Protein 5FTZ (pdb70)

Secondary structure (DSSP, 8-state):
-EEEEETBPHHHHHHTTSS---GGGGG-GGG-EEESSTTTSSSPTT-TTTTT-GGGGGGGSSS-TTSSPPP-EE--TTSEEEEEEEESS---EEEEEEEEBPTT--TTS---GGGB-SS-SEEEE-TTPPPPSEEEEEEEPPSS--SEEEEEEEEEETTSSEEEEEEEEEE-

Solvent-accessible surface area: 7260 Å² total; per-residue (Å²): 59,2,21,1,21,55,2,42,0,10,1,42,8,6,74,74,67,84,4,53,70,6,37,42,0,64,196,61,9,42,18,0,47,7,74,86,39,14,41,106,58,20,5,66,78,14,44,0,1,1,4,46,69,66,74,10,52,26,0,5,36,35,87,25,56,106,42,113,67,6,49,60,35,192,7,82,41,43,97,74,43,59,0,73,0,44,17,89,36,115,62,31,0,61,14,0,64,1,3,6,1,85,97,82,24,67,74,126,70,57,6,6,43,80,4,2,67,69,104,33,49,32,58,28,109,44,70,22,143,118,0,58,49,65,18,59,28,79,7,80,4,22,84,72,34,90,31,47,6,0,1,0,3,6,0,18,7,71,126,51,45,56,0,2,1,0,0,2,4,0,34,29

Foldseek 3Di:
DKAWVVVHFPLVCDLVVVADDQAPSNVPVQPQKAFDDPPVDWDAFLCQQSSPDPRRSQRQALDHPVRHHDDAAEDDAQAKDKIKMAHPDFAFFQKKFKWKFDPPADSHGGGGPVRIPRHTQDMGGRPRDTDDRMDIDMGGHHPDDFAKMKMWMWTGGPPDRMIHITIHIYGD

Sequence (172 aa):
HGYTDLPVSRQKVCQNGTVGGCGAIQWEPQSVEGPKGFPASGPADGTICSAGHGSFAALDSPKQPNGQAWPTTRVNGGQSYTFRWQFTARHATTDFKYYVTKPGWNQNHNLARSDLNLTPFFTVPYGGKQPPATLSHSGTLPSGLSGHHVILAVWTVHDTGNAFYACSDVTF

Radius of gyration: 14.51 Å; Cα contacts (8 Å, |Δi|>4): 433; chains: 1; bounding box: 41×29×34 Å

Nearest PDB structures (foldseek):
  5ftz-assembly1_A-2  TM=1.006E+00  e=1.283E-37  Streptomyces lividans 1326
  2ben-assembly2_B  TM=9.628E-01  e=4.887E-22  Serratia marcescens
  8rry-assembly1_A  TM=9.604E-01  e=5.174E-22  Serratia marcescens
  6t5z-assembly3_C  TM=9.450E-01  e=5.700E-21  Photorhabdus laumondii subsp. laumondii TTO1
  5wsz-assembly4_D  TM=9.527E-01  e=6.766E-21  Bacillus thuringiensis serovar kurstaki

B-factor: mean 14.87, std 6.78, range [6.94, 43.16]

Structure (mmCIF, N/CA/C/O backbone):
data_5FTZ
#
_entry.id   5FTZ
#
_cell.length_a   69.620
_cell.length_b   32.430
_cell.length_c   61.320
_cell.angle_alpha   90.00
_cell.angle_beta   97.77
_cell.angle_gamma   90.00
#
_symmetry.space_group_name_H-M   'C 1 2 1'
#
loop_
_entity.id
_entity.type
_entity.pdbx_description
1 polymer 'CHITIN BINDING PROTEIN'
2 non-polymer 'COPPER (II) ION'
3 water water
#
loop_
_atom_site.group_PDB
_atom_site.id
_atom_site.type_symbol
_atom_site.label_atom_id
_atom_site.label_alt_id
_atom_site.label_comp_id
_atom_site.label_asym_id
_atom_site.label_entity_id
_atom_site.label_seq_id
_atom_site.pdbx_PDB_ins_code
_atom_site.Cartn_x
_atom_site.Cartn_y
_atom_site.Cartn_z
_atom_site.occupancy
_atom_site.B_iso_or_equiv
_atom_site.auth_seq_id
_atom_site.auth_comp_id
_atom_site.auth_asym_id
_atom_site.auth_atom_id
_atom_site.pdbx_PDB_model_num
ATOM 1 N N . HIS A 1 1 ? 16.324 6.497 26.215 1.00 12.64 30 HIS A N 1
ATOM 2 C CA . HIS A 1 1 ? 14.948 6.844 25.725 1.00 11.34 30 HIS A CA 1
ATOM 3 C C . HIS A 1 1 ? 15.027 7.481 24.370 1.00 10.42 30 HIS A C 1
ATOM 4 O O . HIS A 1 1 ? 15.788 8.418 24.124 1.00 11.06 30 HIS A O 1
ATOM 11 N N . GLY A 1 2 ? 14.265 6.916 23.441 1.00 10.04 31 GLY A N 1
ATOM 12 C CA . GLY A 1 2 ? 14.257 7.394 22.079 1.00 10.27 31 GLY A CA 1
ATOM 13 C C . GLY A 1 2 ? 13.402 6.540 21.187 1.00 9.59 31 GLY A C 1
ATOM 14 O O . GLY A 1 2 ? 12.900 5.499 21.604 1.00 9.44 31 GLY A O 1
ATOM 15 N N . TYR A 1 3 ? 13.339 6.928 19.907 1.00 9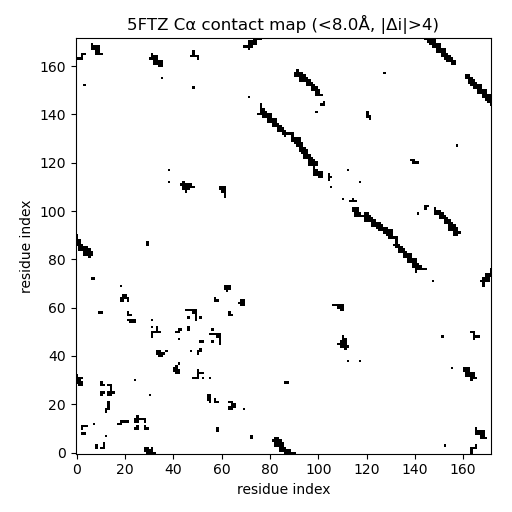.25 32 TYR A N 1
ATOM 16 C CA . TYR A 1 3 ? 12.523 6.213 18.923 1.00 9.82 32 TYR A CA 1
ATOM 17 C C . TYR A 1 3 ? 13.103 6.524 17.548 1.00 9.15 32 TYR A C 1
ATOM 18 O O . TYR A 1 3 ? 13.813 7.512 17.361 1.00 9.76 32 TYR A O 1
ATOM 27 N N . THR A 1 4 ? 12.664 5.792 16.561 1.00 8.68 33 THR A N 1
ATOM 28 C CA . THR A 1 4 ? 13.045 6.103 15.188 1.00 8.55 33 THR A CA 1
ATOM 29 C C . THR A 1 4 ? 12.028 7.060 14.574 1.00 9.30 33 THR A C 1
ATOM 30 O O . THR A 1 4 ? 10.805 6.878 14.692 1.00 9.22 33 THR A O 1
ATOM 34 N N . ASP A 1 5 ? 12.557 8.046 13.877 1.00 9.71 34 ASP A N 1
ATOM 35 C CA . ASP A 1 5 ? 11.692 8.898 13.048 1.00 10.45 34 ASP A CA 1
ATOM 36 C C . ASP A 1 5 ? 11.935 8.724 11.552 1.00 10.22 34 ASP A C 1
ATOM 37 O O . ASP A 1 5 ? 11.133 9.196 10.794 1.00 11.12 34 ASP A O 1
ATOM 42 N N . LEU A 1 6 ? 12.928 7.925 11.172 1.00 10.32 35 LEU A N 1
ATOM 43 C CA . LEU A 1 6 ? 13.093 7.493 9.774 1.00 10.18 35 LEU A CA 1
ATOM 44 C C . LEU A 1 6 ? 13.511 6.039 9.767 1.00 9.87 35 LEU A C 1
ATOM 45 O O . LEU A 1 6 ? 14.588 5.720 10.297 1.00 10.43 35 LEU A O 1
ATOM 50 N N . PRO A 1 7 ? 12.701 5.115 9.205 1.00 9.64 36 PRO A N 1
ATOM 51 C CA . PRO A 1 7 ? 11.318 5.322 8.793 1.00 10.05 36 PRO A CA 1
ATOM 52 C C . PRO A 1 7 ? 10.478 5.540 10.068 1.00 9.38 36 PRO A C 1
ATOM 53 O O . PRO A 1 7 ? 10.766 4.907 11.094 1.00 11.15 36 PRO A O 1
ATOM 57 N N . VAL A 1 8 ? 9.511 6.426 10.000 1.00 8.93 37 VAL A N 1
ATOM 58 C CA . VAL A 1 8 ? 8.786 6.815 11.206 1.00 9.06 37 VAL A CA 1
ATOM 59 C C . VAL A 1 8 ? 8.127 5.620 11.872 1.00 8.70 37 VAL A C 1
ATOM 60 O O . VAL A 1 8 ? 7.427 4.829 11.225 1.00 9.07 37 VAL A O 1
ATOM 64 N N . SER A 1 9 ? 8.310 5.496 13.177 1.00 7.72 38 SER A N 1
ATOM 65 C CA . SER A 1 9 ? 7.798 4.376 13.956 1.00 8.38 38 SER A CA 1
ATOM 66 C C . SER A 1 9 ? 6.396 4.615 14.441 1.00 7.85 38 SER A C 1
ATOM 67 O O . SER A 1 9 ? 5.893 5.729 14.476 1.00 8.42 38 SER A O 1
ATOM 70 N N . ARG A 1 10 ? 5.714 3.533 14.820 1.00 7.17 39 ARG A N 1
ATOM 71 C CA . ARG A 1 10 ? 4.366 3.603 15.320 1.00 7.37 39 ARG A CA 1
ATOM 72 C C . ARG A 1 10 ? 4.244 4.533 16.499 1.00 7.37 39 ARG A C 1
ATOM 73 O O . ARG A 1 10 ? 3.241 5.264 16.579 1.00 7.19 39 ARG A O 1
ATOM 81 N N . GLN A 1 11 ? 5.174 4.479 17.440 1.00 7.89 40 GLN A N 1
ATOM 82 C CA . GLN A 1 11 ? 5.042 5.375 18.573 1.00 7.85 40 GLN A CA 1
ATOM 83 C C . GLN A 1 11 ? 5.091 6.830 18.142 1.00 8.57 40 GLN A C 1
ATOM 84 O O . GLN A 1 11 ? 4.404 7.677 18.753 1.00 8.53 40 GLN A O 1
ATOM 90 N N . LYS A 1 12 ? 5.882 7.140 17.130 1.00 8.70 41 LYS A N 1
ATOM 91 C CA . LYS A 1 12 ? 5.973 8.525 16.687 1.00 9.81 41 LYS A CA 1
ATOM 92 C C . LYS A 1 12 ? 4.766 8.940 15.873 1.00 10.04 41 LYS A C 1
ATOM 93 O O . LYS A 1 12 ? 4.318 10.100 16.020 1.00 10.39 41 LYS A O 1
ATOM 99 N N . VAL A 1 13 ? 4.184 8.076 15.044 1.00 9.54 42 VAL A N 1
ATOM 100 C CA . VAL A 1 13 ? 2.967 8.448 14.366 1.00 11.42 42 VAL A CA 1
ATOM 101 C C . VAL A 1 13 ? 1.827 8.633 15.342 1.00 11.33 42 VAL A C 1
ATOM 102 O O . VAL A 1 13 ? 0.953 9.484 15.104 1.00 11.98 42 VAL A O 1
ATOM 106 N N . CYS A 1 14 ? 1.842 7.935 16.459 1.00 10.28 43 CYS A N 1
ATOM 107 C CA . CYS A 1 14 ? 0.858 8.187 17.529 1.00 11.74 43 CYS A CA 1
ATOM 108 C C . CYS A 1 14 ? 1.128 9.565 18.179 1.00 13.21 43 CYS A C 1
ATOM 109 O O . CYS A 1 14 ? 0.205 10.411 18.281 1.00 19.78 43 CYS A O 1
ATOM 112 N N . GLN A 1 15 ? 2.347 9.915 18.453 1.00 11.03 44 GLN A N 1
ATOM 113 C CA . GLN A 1 15 ? 2.638 11.203 19.100 1.00 12.22 44 GLN A CA 1
ATOM 114 C C . GLN A 1 15 ? 2.379 12.382 18.156 1.00 12.41 44 GLN A C 1
ATOM 115 O O . GLN A 1 15 ? 1.909 13.450 18.626 1.00 13.95 44 GLN A O 1
ATOM 121 N N . ASN A 1 16 ? 2.629 12.234 16.865 1.00 12.37 45 ASN A N 1
ATOM 122 C CA . ASN A 1 16 ? 2.706 13.378 15.994 1.00 14.12 45 ASN A CA 1
ATOM 123 C C . ASN A 1 16 ? 1.361 13.791 15.413 1.00 15.79 45 ASN A C 1
ATOM 124 O O . ASN A 1 16 ? 1.316 14.745 14.649 1.00 17.53 45 ASN A O 1
ATOM 129 N N . GLY A 1 17 ? 0.297 13.093 15.784 1.00 16.02 46 GLY A N 1
ATOM 130 C CA . GLY A 1 17 ? -1.024 13.504 15.324 1.00 19.28 46 GLY A CA 1
ATOM 131 C C . GLY A 1 17 ? -1.492 12.743 14.123 1.00 17.76 46 GLY A C 1
ATOM 132 O O . GLY A 1 17 ? -2.615 12.949 13.654 1.00 19.07 46 GLY A O 1
ATOM 133 N N . THR A 1 18 ? -0.652 11.875 13.568 1.00 15.36 47 THR A N 1
ATOM 134 C CA . THR A 1 18 ? -1.021 11.195 12.353 1.00 13.95 47 THR A CA 1
ATOM 135 C C . THR A 1 18 ? -2.060 10.107 12.598 1.00 14.46 47 THR A C 1
ATOM 136 O O . THR A 1 18 ? -2.880 9.842 11.703 1.00 17.19 47 THR A O 1
ATOM 140 N N . VAL A 1 19 ? -1.962 9.463 13.745 1.00 13.60 48 VAL A N 1
ATOM 141 C CA . VAL A 1 19 ? -2.847 8.387 14.155 1.00 15.14 48 VAL A CA 1
ATOM 142 C C . VAL A 1 19 ? -3.419 8.789 15.474 1.00 14.33 48 VAL A C 1
ATOM 143 O O . VAL A 1 19 ? -2.680 9.088 16.402 1.00 16.31 48 VAL A O 1
ATOM 147 N N . GLY A 1 20 ? -4.727 8.717 15.592 1.00 13.85 49 GLY A N 1
ATOM 148 C CA . GLY A 1 20 ? -5.386 9.004 16.863 1.00 13.56 49 GLY A CA 1
ATOM 149 C C . GLY A 1 20 ? -5.687 7.754 17.667 1.00 13.55 49 GLY A C 1
ATOM 150 O O . GLY A 1 20 ? -5.629 6.630 17.159 1.00 12.99 49 GLY A O 1
ATOM 151 N N . GLY A 1 21 ? -6.022 7.900 18.937 1.00 12.96 50 GLY A N 1
ATOM 152 C CA . GLY A 1 21 ? -6.552 6.807 19.737 1.00 13.34 50 GLY A CA 1
ATOM 153 C C . GLY A 1 21 ? -5.526 5.872 20.366 1.00 13.74 50 GLY A C 1
ATOM 154 O O . GLY A 1 21 ? -5.896 4.862 20.910 1.00 15.39 50 GLY A O 1
ATOM 155 N N . CYS A 1 22 ? -4.236 6.243 20.393 1.00 14.25 51 CYS A N 1
ATOM 156 C CA . CYS A 1 22 ? -3.207 5.299 20.806 1.00 16.07 51 CYS A CA 1
ATOM 157 C C . CYS A 1 22 ? -2.979 5.209 22.277 1.00 15.19 51 CYS A C 1
ATOM 158 O O . CYS A 1 22 ? -2.268 4.270 22.693 1.00 16.78 51 CYS A O 1
ATOM 161 N N . GLY A 1 23 ? -3.606 6.085 23.066 1.00 14.19 52 GLY A N 1
ATOM 162 C CA . GLY A 1 23 ? -3.430 5.993 24.524 1.00 14.35 52 GLY A CA 1
ATOM 163 C C . GLY A 1 23 ? -2.170 6.707 25.006 1.00 12.77 52 GLY A C 1
ATOM 164 O O . GLY A 1 23 ? -1.714 7.686 24.423 1.00 13.10 52 GLY A O 1
ATOM 165 N N . ALA A 1 24 ? -1.614 6.189 26.091 1.00 12.63 53 ALA A N 1
ATOM 166 C CA . ALA A 1 24 ? -0.512 6.807 26.853 1.00 12.78 53 ALA A CA 1
ATOM 167 C C . ALA A 1 24 ? 0.711 7.129 25.997 1.00 11.77 53 ALA A C 1
ATOM 168 O O . ALA A 1 24 ? 1.438 8.066 26.274 1.00 11.86 53 ALA A O 1
ATOM 170 N N . ILE A 1 25 ? 0.969 6.273 25.012 1.00 10.43 54 ILE A N 1
ATOM 171 C CA . ILE A 1 25 ? 2.163 6.475 24.144 1.00 10.40 54 ILE A CA 1
ATOM 172 C C . ILE A 1 25 ? 2.241 7.811 23.480 1.00 10.39 54 ILE A C 1
ATOM 173 O O . ILE A 1 25 ? 3.320 8.334 23.191 1.00 11.12 54 ILE A O 1
ATOM 178 N N . GLN A 1 26 ? 1.088 8.435 23.241 1.00 10.72 55 GLN A N 1
ATOM 179 C CA . GLN A 1 26 ? 1.102 9.681 22.534 1.00 10.91 55 GLN A CA 1
ATOM 180 C C . GLN A 1 26 ? 1.859 10.824 23.280 1.00 10.65 55 GLN A C 1
ATOM 181 O O . GLN A 1 26 ? 2.266 11.780 22.688 1.00 13.07 55 GLN A O 1
ATOM 187 N N . TRP A 1 27 ? 2.030 10.673 24.590 1.00 10.98 56 TRP A N 1
ATOM 188 C CA . TRP A 1 27 ? 2.748 11.675 25.404 1.00 11.66 56 TRP A CA 1
ATOM 189 C C . TRP A 1 27 ? 4.199 11.309 25.623 1.00 11.31 56 TRP A C 1
ATOM 190 O O . TRP A 1 27 ? 4.932 12.139 26.181 1.00 11.37 56 TRP A O 1
ATOM 201 N N . GLU A 1 28 ? 4.612 10.108 25.214 1.00 10.05 57 GLU A N 1
ATOM 202 C CA . GLU A 1 28 ? 5.955 9.606 25.564 1.00 11.26 57 GLU A CA 1
ATOM 203 C C . GLU A 1 28 ? 6.446 8.558 24.591 1.00 9.11 57 GLU A C 1
ATOM 204 O O . GLU A 1 28 ? 6.753 7.452 24.974 1.00 9.95 57 GLU A O 1
ATOM 210 N N . PRO A 1 29 ? 6.566 8.956 23.309 1.00 9.46 58 PRO A N 1
ATOM 211 C CA . PRO A 1 29 ? 6.988 7.972 22.301 1.00 9.66 58 PRO A CA 1
ATOM 212 C C . PRO A 1 29 ? 8.376 7.403 22.534 1.00 9.92 58 PRO A C 1
ATOM 213 O O . PRO A 1 29 ? 8.698 6.332 22.030 1.00 10.08 58 PRO A O 1
ATOM 217 N N . GLN A 1 30 ? 9.198 8.099 23.326 1.00 9.14 59 GLN A N 1
ATOM 218 C CA . GLN A 1 30 ? 10.534 7.623 23.727 1.00 9.95 59 GLN A CA 1
ATOM 219 C 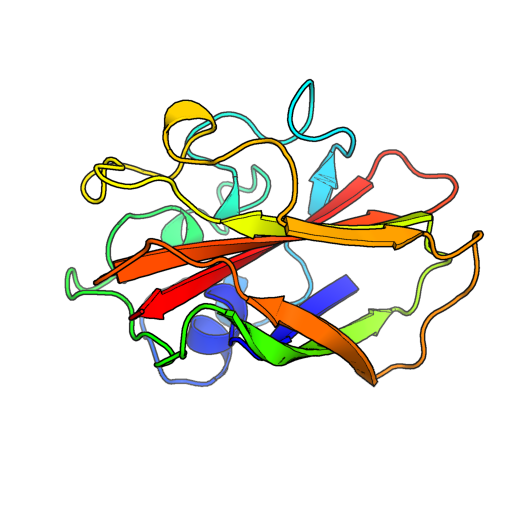C . GLN A 1 30 ? 10.606 6.451 24.656 1.00 10.18 59 GLN A C 1
ATOM 220 O O . GLN A 1 30 ? 11.711 5.978 24.950 1.00 10.79 59 GLN A O 1
ATOM 226 N N . SER A 1 31 ? 9.492 5.969 25.179 1.00 9.38 60 SER A N 1
ATOM 227 C CA . SER A 1 31 ? 9.492 5.125 26.385 1.00 10.39 60 SER A CA 1
ATOM 228 C C . SER A 1 31 ? 9.281 3.631 26.104 1.00 9.97 60 SER A C 1
ATOM 229 O O . SER A 1 31 ? 9.013 2.867 27.014 1.00 10.46 60 SER A O 1
ATOM 232 N N . VAL A 1 32 ? 9.448 3.169 24.851 1.00 9.15 61 VAL A N 1
ATOM 233 C CA . VAL A 1 32 ? 9.150 1.752 24.514 1.00 9.35 61 VAL A CA 1
ATOM 234 C C . VAL A 1 32 ? 10.379 0.880 24.768 1.00 9.24 61 VAL A C 1
ATOM 235 O O . VAL A 1 32 ? 11.108 0.495 23.865 1.00 10.30 61 VAL A O 1
ATOM 239 N N . GLU A 1 33 ? 10.571 0.580 26.048 1.00 10.20 62 GLU A N 1
ATOM 240 C CA . GLU A 1 33 ? 11.739 -0.092 26.621 1.00 11.09 62 GLU A CA 1
ATOM 241 C C . GLU A 1 33 ? 11.332 -1.452 27.094 1.00 12.18 62 GLU A C 1
ATOM 242 O O . GLU A 1 33 ? 10.362 -1.594 27.852 1.00 13.00 62 GLU A O 1
ATOM 248 N N . GLY A 1 34 ? 12.132 -2.458 26.762 1.00 10.56 63 GLY A N 1
ATOM 249 C CA . GLY A 1 34 ? 11.887 -3.807 27.284 1.00 11.17 63 GLY A CA 1
ATOM 250 C C . GLY A 1 34 ? 13.186 -4.555 27.449 1.00 11.44 63 GLY A C 1
ATOM 251 O O . GLY A 1 34 ? 14.250 -3.969 27.255 1.00 10.99 63 GLY A O 1
ATOM 252 N N . PRO A 1 35 ? 13.136 -5.840 27.768 1.00 11.83 64 PRO A N 1
ATOM 253 C CA . PRO A 1 35 ? 14.360 -6.584 27.935 1.00 11.24 64 PRO A CA 1
ATOM 254 C C . PRO A 1 35 ? 15.124 -6.675 26.638 1.00 11.21 64 PRO A C 1
ATOM 255 O O . PRO A 1 35 ? 14.530 -6.808 25.560 1.00 11.13 64 PRO A O 1
ATOM 259 N N . LYS A 1 36 ? 16.454 -6.641 26.727 1.00 10.60 65 LYS A N 1
ATOM 260 C CA . LYS A 1 36 ? 17.349 -6.859 25.609 1.00 11.80 65 LYS A CA 1
ATOM 261 C C . LYS A 1 36 ? 17.442 -8.332 25.222 1.00 12.74 65 LYS A C 1
ATOM 262 O O . LYS A 1 36 ? 16.831 -9.167 25.873 1.00 12.56 65 LYS A O 1
ATOM 268 N N . GLY A 1 37 ? 18.206 -8.604 24.177 1.00 13.60 66 GLY A N 1
ATOM 269 C CA . GLY A 1 37 ? 18.539 -9.968 23.774 1.00 13.38 66 GLY A CA 1
ATOM 270 C C . GLY A 1 37 ? 17.585 -10.560 22.744 1.00 14.42 66 GLY A C 1
ATOM 271 O O . GLY A 1 37 ? 17.602 -11.771 22.503 1.00 15.83 66 GLY A O 1
ATOM 272 N N . PHE A 1 38 ? 16.824 -9.705 22.063 1.00 15.20 67 PHE A N 1
ATOM 273 C CA . PHE A 1 38 ? 15.972 -10.152 20.941 1.00 14.44 67 PHE A CA 1
ATOM 274 C C . PHE A 1 38 ? 16.819 -10.780 19.855 1.00 15.41 67 PHE A C 1
ATOM 275 O O . PHE A 1 38 ? 17.866 -10.249 19.532 1.00 16.56 67 PHE A O 1
ATOM 283 N N . PRO A 1 39 ? 16.343 -11.856 19.216 1.00 15.68 68 PRO A N 1
ATOM 284 C CA . PRO A 1 39 ? 15.084 -12.548 19.438 1.00 16.12 68 PRO A CA 1
ATOM 285 C C . PRO A 1 39 ? 15.053 -13.670 20.459 1.00 16.19 68 PRO A C 1
ATOM 286 O O . PRO A 1 39 ? 14.006 -14.179 20.809 1.00 16.83 68 PRO A O 1
ATOM 290 N N . ALA A 1 40 ? 16.206 -14.113 20.963 1.00 18.14 69 ALA A N 1
ATOM 291 C CA . ALA A 1 40 ? 16.184 -15.226 21.901 1.00 19.25 69 ALA A CA 1
ATOM 292 C C . ALA A 1 40 ? 15.469 -14.890 23.185 1.00 21.07 69 ALA A C 1
ATOM 293 O O . ALA A 1 40 ? 14.727 -15.687 23.727 1.00 22.43 69 ALA A O 1
ATOM 295 N N . SER A 1 41 ? 15.702 -13.672 23.672 1.00 20.11 70 SER A N 1
ATOM 296 C CA . SER A 1 41 ? 14.951 -13.146 24.786 1.00 18.42 70 SER A CA 1
ATOM 297 C C . SER A 1 41 ? 14.235 -11.874 24.294 1.00 17.01 70 SER A C 1
ATOM 298 O O . SER A 1 41 ? 13.981 -11.744 23.105 1.00 16.71 70 SER A O 1
ATOM 301 N N . GLY A 1 42 ? 13.858 -11.000 25.207 1.00 15.36 71 GLY A N 1
ATOM 302 C CA . GLY A 1 42 ? 13.166 -9.763 24.859 1.00 14.33 71 GLY A CA 1
ATOM 303 C C . GLY A 1 42 ? 11.667 -9.927 24.949 1.00 14.23 71 GLY A C 1
ATOM 304 O O . GLY A 1 42 ? 11.173 -10.938 25.403 1.00 15.73 71 GLY A O 1
ATOM 305 N N . PRO A 1 43 ? 10.882 -8.938 24.504 1.00 13.26 72 PRO A N 1
ATOM 306 C CA . PRO A 1 43 ? 9.441 -8.998 24.608 1.00 13.44 72 PRO A CA 1
ATOM 307 C C . PRO A 1 43 ? 8.836 -10.233 23.937 1.00 12.62 72 PRO A C 1
ATOM 308 O O . PRO A 1 43 ? 9.298 -10.665 22.879 1.00 13.81 72 PRO A O 1
ATOM 312 N N . ALA A 1 44 ? 7.790 -10.724 24.553 1.00 12.19 73 ALA A N 1
ATOM 313 C CA . ALA A 1 44 ? 7.004 -11.870 24.024 1.00 14.19 73 ALA A CA 1
ATOM 314 C C . ALA A 1 44 ? 6.421 -11.565 22.661 1.00 13.09 73 ALA A C 1
ATOM 315 O O . ALA A 1 44 ? 6.052 -10.422 22.397 1.00 12.71 73 ALA A O 1
ATOM 317 N N . ASP A 1 45 ? 6.244 -12.579 21.818 1.00 13.67 74 ASP A N 1
ATOM 318 C CA . ASP A 1 45 ? 5.479 -12.460 20.574 1.00 12.43 74 ASP A CA 1
ATOM 319 C C . ASP A 1 45 ? 4.141 -11.816 20.803 1.00 13.20 74 ASP A C 1
ATOM 320 O O . ASP A 1 45 ? 3.449 -12.064 21.796 1.00 13.41 74 ASP A O 1
ATOM 325 N N . GLY A 1 46 ? 3.828 -10.884 19.919 1.00 11.96 75 GLY A N 1
ATOM 326 C CA . GLY A 1 46 ? 2.609 -10.120 20.033 1.00 12.12 75 GLY A CA 1
ATOM 327 C C . GLY A 1 46 ? 2.696 -8.906 20.917 1.00 12.20 75 GLY A C 1
ATOM 328 O O . GLY A 1 46 ? 1.708 -8.180 21.020 1.00 14.38 75 GLY A O 1
ATOM 329 N N . THR A 1 47 ? 3.842 -8.691 21.545 1.00 12.11 76 THR A N 1
ATOM 330 C CA . THR A 1 47 ? 4.086 -7.499 22.368 1.00 11.59 76 THR A CA 1
ATOM 331 C C . THR A 1 47 ? 5.426 -6.879 21.983 1.00 12.37 76 THR A C 1
ATOM 332 O O . THR A 1 47 ? 5.914 -5.990 22.708 1.00 14.57 76 THR A O 1
ATOM 336 N N . ILE A 1 48 ? 5.947 -7.201 20.807 1.00 10.85 77 ILE A N 1
ATOM 337 C CA . ILE A 1 48 ? 7.235 -6.689 20.404 1.00 11.43 77 ILE A CA 1
ATOM 338 C C . ILE A 1 48 ? 7.189 -5.181 20.230 1.00 10.65 77 ILE A C 1
ATOM 339 O O . ILE A 1 48 ? 8.021 -4.437 20.794 1.00 10.79 77 ILE A O 1
ATOM 344 N N . CYS A 1 49 ? 6.205 -4.687 19.492 1.00 10.53 78 CYS A N 1
ATOM 345 C CA . CYS A 1 49 ? 6.150 -3.256 19.147 1.00 11.74 78 CYS A CA 1
ATOM 346 C C . CYS A 1 49 ? 5.819 -2.396 20.341 1.00 11.04 78 CYS A C 1
ATOM 347 O O . CYS A 1 49 ? 6.136 -1.202 20.323 1.00 11.29 78 CYS A O 1
ATOM 350 N N . SER A 1 50 ? 5.270 -2.967 21.424 1.00 9.78 79 SER A N 1
ATOM 351 C CA . SER A 1 50 ? 5.024 -2.266 22.676 1.00 10.52 79 SER A CA 1
ATOM 352 C C . SER A 1 50 ? 6.111 -2.518 23.708 1.00 10.21 79 SER A C 1
ATOM 353 O O . SER A 1 50 ? 5.994 -2.044 24.829 1.00 10.90 79 SER A O 1
ATOM 356 N N . ALA A 1 51 ? 7.111 -3.290 23.367 1.00 10.41 80 ALA A N 1
ATOM 357 C CA . ALA A 1 51 ? 8.174 -3.780 24.281 1.00 11.78 80 ALA A CA 1
ATOM 358 C C . ALA A 1 51 ? 7.605 -4.413 25.544 1.00 13.36 80 ALA A C 1
ATOM 359 O O . ALA A 1 51 ? 8.234 -4.352 26.620 1.00 15.36 80 ALA A O 1
ATOM 361 N N . GLY A 1 52 ? 6.464 -5.064 25.435 1.00 13.85 81 GLY A N 1
ATOM 362 C CA . GLY A 1 52 ? 5.842 -5.715 26.593 1.00 16.81 81 GLY A CA 1
ATOM 363 C C . GLY A 1 52 ? 4.997 -4.846 27.510 1.00 17.19 81 GLY A C 1
ATOM 364 O O . GLY A 1 52 ? 4.461 -5.343 28.484 1.00 20.77 81 GLY A O 1
ATOM 365 N N . HIS A 1 53 ? 4.835 -3.553 27.228 1.00 15.67 82 HIS A N 1
ATOM 366 C CA . HIS A 1 53 ? 4.031 -2.639 28.032 1.00 15.72 82 HIS A CA 1
ATOM 367 C C . HIS A 1 53 ? 2.568 -2.666 27.652 1.00 15.90 82 HIS A C 1
ATOM 368 O O . HIS A 1 53 ? 2.155 -2.200 26.570 1.00 15.58 82 HIS A O 1
ATOM 375 N N . GLY A 1 54 ? 1.741 -3.184 28.546 1.00 17.00 83 GLY A N 1
ATOM 376 C CA . GLY A 1 54 ? 0.301 -3.169 28.331 1.00 17.33 83 GLY A CA 1
ATOM 377 C C . GLY A 1 54 ? -0.273 -1.796 28.054 1.00 16.42 83 GLY A C 1
ATOM 378 O O . GLY A 1 54 ? -1.189 -1.677 27.237 1.00 18.16 83 GLY A O 1
ATOM 379 N N . SER A 1 55 ? 0.281 -0.766 28.692 1.00 16.52 84 SER A N 1
ATOM 380 C CA . SER A 1 55 ? -0.153 0.617 28.463 1.00 16.26 84 SER A CA 1
ATOM 381 C C . SER A 1 55 ? 0.097 1.135 27.023 1.00 13.56 84 SER A C 1
ATOM 382 O O . SER A 1 55 ? -0.484 2.106 26.643 1.00 13.59 84 SER A O 1
ATOM 385 N N . PHE A 1 56 ? 0.988 0.472 26.297 1.00 11.63 85 PHE A N 1
ATOM 386 C CA . PHE A 1 56 ? 1.349 0.805 24.902 1.00 11.23 85 PHE A CA 1
ATOM 387 C C . PHE A 1 56 ? 0.878 -0.280 23.926 1.00 10.94 85 PHE A C 1
ATOM 388 O O . PHE A 1 56 ? 1.351 -0.331 22.774 1.00 10.23 85 PHE A O 1
ATOM 396 N N . ALA A 1 57 ? -0.116 -1.095 24.306 1.00 12.35 86 ALA A N 1
ATOM 397 C CA . ALA A 1 57 ? -0.582 -2.217 23.487 1.00 12.92 86 ALA A CA 1
ATOM 398 C C . ALA A 1 57 ? -1.122 -1.776 22.139 1.00 12.37 86 ALA A C 1
ATOM 399 O O . ALA A 1 57 ? -1.058 -2.576 21.183 1.00 12.44 86 ALA A O 1
ATOM 401 N N . ALA A 1 58 ? -1.623 -0.562 22.017 1.00 11.70 87 ALA A N 1
ATOM 402 C CA . ALA A 1 58 ? -2.021 -0.105 20.668 1.00 11.64 87 ALA A CA 1
ATOM 403 C C . ALA A 1 58 ? -0.930 -0.266 19.631 1.00 10.83 87 ALA A C 1
ATOM 404 O O . ALA A 1 58 ? -1.219 -0.495 18.441 1.00 11.60 87 ALA A O 1
ATOM 406 N N . LEU A 1 59 ? 0.324 -0.131 20.035 1.00 9.64 88 LEU A N 1
ATOM 407 C CA . LEU A 1 59 ? 1.425 -0.292 19.067 1.00 9.51 88 LEU A CA 1
ATOM 408 C C . LEU A 1 59 ? 1.576 -1.672 18.476 1.00 10.56 88 LEU A C 1
ATOM 409 O O . LEU A 1 59 ? 2.152 -1.804 17.397 1.00 10.78 88 LEU A O 1
ATOM 414 N N . ASP A 1 60 ? 1.095 -2.682 19.184 1.00 10.83 89 ASP A N 1
ATOM 415 C CA . ASP A 1 60 ? 1.172 -4.077 18.707 1.00 12.30 89 ASP A CA 1
ATOM 416 C C . ASP A 1 60 ? 0.072 -4.528 17.769 1.00 10.83 89 ASP A C 1
ATOM 417 O O . ASP A 1 60 ? 0.173 -5.607 17.165 1.00 11.94 89 ASP A O 1
ATOM 422 N N . SER A 1 61 ? -1.010 -3.764 17.704 1.00 9.90 90 SER A N 1
ATOM 423 C CA . SER A 1 61 ? -2.138 -4.136 16.871 1.00 10.32 90 SER A CA 1
ATOM 424 C C . SER A 1 61 ? -1.751 -4.132 15.394 1.00 10.80 90 SER A C 1
ATOM 425 O O . SER A 1 61 ? -0.905 -3.294 14.990 1.00 10.97 90 SER A O 1
ATOM 428 N N . PRO A 1 62 ? -2.350 -5.020 14.579 1.00 9.84 91 PRO A N 1
ATOM 429 C CA . PRO A 1 62 ? -2.065 -5.000 13.152 1.00 10.27 91 PRO A CA 1
ATOM 430 C C . PRO A 1 62 ? -2.669 -3.782 12.439 1.00 10.39 91 PRO A C 1
ATOM 431 O O . PRO A 1 62 ? -2.349 -3.561 11.274 1.00 10.00 91 PRO A O 1
ATOM 435 N N . LYS A 1 63 ? -3.565 -3.035 13.095 1.00 10.41 92 LYS A N 1
ATOM 436 C CA . LYS A 1 63 ? -4.188 -1.850 12.522 1.00 10.47 92 LYS A CA 1
ATOM 437 C C . LYS A 1 63 ? -4.002 -0.709 13.508 1.00 10.38 92 LYS A C 1
ATOM 438 O O . LYS A 1 63 ? -3.758 -0.933 14.701 1.00 10.03 92 LYS A O 1
ATOM 444 N N . GLN A 1 64 ? -4.157 0.526 13.026 1.00 10.81 93 GLN A N 1
ATOM 445 C CA . GLN A 1 64 ? -4.224 1.649 13.939 1.00 11.53 93 GLN A CA 1
ATOM 446 C C . GLN A 1 64 ? -5.512 1.538 14.799 1.00 10.70 93 GLN A C 1
ATOM 447 O O . GLN A 1 64 ? -6.393 0.699 14.566 1.00 10.69 93 GLN A O 1
ATOM 453 N N . PRO A 1 65 ? -5.585 2.311 15.889 1.00 10.66 94 PRO A N 1
ATOM 454 C CA . PRO A 1 65 ? -6.677 2.115 16.831 1.00 11.03 94 PRO A CA 1
ATOM 455 C C . PRO A 1 65 ? -8.099 2.184 16.203 1.00 10.40 94 PRO A C 1
ATOM 456 O O . PRO A 1 65 ? -8.971 1.417 16.613 1.00 12.26 94 PRO A O 1
ATOM 460 N N . ASN A 1 66 ? -8.296 2.993 15.161 1.00 10.10 95 ASN A N 1
ATOM 461 C CA . ASN A 1 66 ? -9.610 3.091 14.517 1.00 11.91 95 ASN A CA 1
ATOM 462 C C . ASN A 1 66 ? -9.899 1.970 13.530 1.00 11.95 95 ASN A C 1
ATOM 463 O O . ASN A 1 66 ? -10.935 2.033 12.852 1.00 13.63 95 ASN A O 1
ATOM 468 N N . GLY A 1 67 ? -8.999 1.004 13.415 1.00 11.13 96 GLY A N 1
ATOM 469 C CA . GLY A 1 67 ? -9.212 -0.132 12.526 1.00 11.25 96 GLY A CA 1
ATOM 470 C C . GLY A 1 67 ? -8.772 0.042 11.098 1.00 11.18 96 GLY A C 1
ATOM 471 O O . GLY A 1 67 ? -8.807 -0.931 10.299 1.00 13.49 96 GLY A O 1
ATOM 472 N N . GLN A 1 68 ? -8.291 1.248 10.741 1.00 11.25 97 GLN A N 1
ATOM 473 C CA . GLN A 1 68 ? -7.717 1.452 9.431 1.00 11.72 97 GLN A CA 1
ATOM 474 C C . GLN A 1 68 ? -6.262 0.943 9.401 1.00 11.38 97 GLN A C 1
ATOM 475 O O . GLN A 1 68 ? -5.622 0.750 10.444 1.00 9.65 97 GLN A O 1
ATOM 481 N N . ALA A 1 69 ? -5.714 0.733 8.224 1.00 11.39 98 ALA A N 1
ATOM 482 C CA . ALA A 1 69 ? -4.309 0.393 8.117 1.00 11.46 98 ALA A CA 1
ATOM 483 C C . ALA A 1 69 ? -3.389 1.450 8.744 1.00 10.31 98 ALA A C 1
ATOM 484 O O . ALA A 1 69 ? -3.654 2.643 8.744 1.00 11.64 98 ALA A O 1
ATOM 486 N N . TRP A 1 70 ? -2.293 1.004 9.342 1.00 10.13 99 TRP A N 1
ATOM 487 C CA . TRP A 1 70 ? -1.277 1.933 9.754 1.00 10.42 99 TRP A CA 1
ATOM 488 C C . TRP A 1 70 ? -0.771 2.699 8.564 1.00 11.02 99 TRP A C 1
ATOM 489 O O . TRP A 1 70 ? -0.672 2.164 7.493 1.00 11.78 99 TRP A O 1
ATOM 500 N N . PRO A 1 71 ? -0.457 3.990 8.752 1.00 11.42 100 PRO A N 1
ATOM 501 C CA . PRO A 1 71 ? 0.230 4.700 7.649 1.00 11.26 100 PRO A CA 1
ATOM 502 C C . PRO A 1 71 ? 1.581 4.127 7.406 1.00 11.84 100 PRO A C 1
ATOM 503 O O . PRO A 1 71 ? 2.243 3.657 8.342 1.00 11.55 100 PRO A O 1
ATOM 507 N N . THR A 1 72 ? 2.054 4.213 6.171 1.00 11.53 101 THR A N 1
ATOM 508 C CA . THR A 1 72 ? 3.356 3.613 5.829 1.00 13.11 101 THR A CA 1
ATOM 509 C C . THR A 1 72 ? 4.282 4.627 5.163 1.00 13.02 101 THR A C 1
ATOM 510 O O . THR A 1 72 ? 3.826 5.584 4.531 1.00 14.53 101 THR A O 1
ATOM 514 N N . THR A 1 73 ? 5.581 4.377 5.266 1.00 11.01 102 THR A N 1
ATOM 515 C CA . THR A 1 73 ? 6.606 5.092 4.560 1.00 11.26 102 THR A CA 1
ATOM 516 C C . THR A 1 73 ? 6.940 4.257 3.316 1.00 12.49 102 THR A C 1
ATOM 517 O O . THR A 1 73 ? 7.276 3.070 3.408 1.00 10.90 102 THR A O 1
ATOM 521 N N . ARG A 1 74 ? 6.866 4.859 2.138 1.00 13.18 103 ARG A N 1
ATOM 522 C CA . ARG A 1 74 ? 7.285 4.215 0.902 1.00 14.38 103 ARG A CA 1
ATOM 523 C C . ARG A 1 74 ? 8.782 4.154 0.805 1.00 13.37 103 ARG A C 1
ATOM 524 O O . ARG A 1 74 ? 9.468 5.155 1.057 1.00 15.49 103 ARG A O 1
ATOM 532 N N . VAL A 1 75 ? 9.293 2.956 0.534 1.00 11.99 104 VAL A N 1
ATOM 533 C CA . VAL A 1 75 ? 10.755 2.705 0.446 1.00 13.76 104 VAL A CA 1
ATOM 534 C C . VAL A 1 75 ? 11.075 1.895 -0.795 1.00 13.97 104 VAL A C 1
ATOM 535 O O . VAL A 1 75 ? 10.223 1.164 -1.323 1.00 14.64 104 VAL A O 1
ATOM 539 N N . ASN A 1 76 ? 12.330 2.026 -1.231 1.00 15.23 105 ASN A N 1
ATOM 540 C CA . ASN A 1 76 ? 12.800 1.242 -2.391 1.00 16.32 105 ASN A CA 1
ATOM 541 C C . ASN A 1 76 ? 13.771 0.148 -1.977 1.00 13.90 105 ASN A C 1
ATOM 542 O O . ASN A 1 76 ? 14.859 0.399 -1.469 1.00 14.15 105 ASN A O 1
ATOM 547 N N . GLY A 1 77 ? 13.409 -1.096 -2.208 1.00 14.76 106 GLY A N 1
ATOM 548 C CA . GLY A 1 77 ? 14.273 -2.188 -1.840 1.00 14.44 106 GLY A CA 1
ATOM 549 C C . GLY A 1 77 ? 15.638 -2.110 -2.486 1.00 14.29 106 GLY A C 1
ATOM 550 O O . GLY A 1 77 ? 15.761 -1.708 -3.674 1.00 14.60 106 GLY A O 1
ATOM 551 N N . GLY A 1 78 ? 16.642 -2.564 -1.764 1.00 12.68 107 GLY A N 1
ATOM 552 C CA . GLY A 1 78 ? 17.992 -2.620 -2.281 1.00 14.26 107 GLY A CA 1
ATOM 553 C C . GLY A 1 78 ? 18.714 -1.289 -2.369 1.00 13.82 107 GLY A C 1
ATOM 554 O O . GLY A 1 78 ? 19.806 -1.236 -2.881 1.00 18.19 107 GLY A O 1
ATOM 555 N N . GLN A 1 79 ? 18.104 -0.206 -1.913 1.00 12.94 108 GLN A N 1
ATOM 556 C CA . GLN A 1 79 ? 18.660 1.135 -1.992 1.00 13.35 108 GLN A CA 1
ATOM 557 C C . GLN A 1 79 ? 19.153 1.544 -0.614 1.00 12.52 108 GLN A C 1
ATOM 558 O O . GLN A 1 79 ? 18.554 1.195 0.419 1.00 12.52 108 GLN A O 1
ATOM 564 N N . SER A 1 80 ? 20.179 2.369 -0.576 1.00 12.03 109 SER A N 1
ATOM 565 C CA . SER A 1 80 ? 20.647 2.942 0.682 1.00 11.64 109 SER A CA 1
ATOM 566 C C . SER A 1 80 ? 19.591 3.895 1.253 1.00 10.34 109 SER A C 1
ATOM 567 O O . SER A 1 80 ? 18.831 4.526 0.552 1.00 10.60 109 SER A O 1
ATOM 570 N N . TYR A 1 81 ? 19.545 3.960 2.576 1.00 9.32 110 TYR A N 1
ATOM 571 C CA . TYR A 1 81 ? 18.524 4.737 3.281 1.00 9.64 110 TYR A CA 1
ATOM 572 C C . TYR A 1 81 ? 19.112 5.278 4.565 1.00 9.44 110 TYR A C 1
ATOM 573 O O . TYR A 1 81 ? 19.931 4.615 5.203 1.00 10.18 110 TYR A O 1
ATOM 582 N N . THR A 1 82 ? 18.737 6.490 4.942 1.00 9.59 111 THR A N 1
ATOM 583 C CA . THR A 1 82 ? 19.130 7.043 6.257 1.00 9.59 111 THR A CA 1
ATOM 584 C C . THR A 1 82 ? 18.142 6.644 7.318 1.00 10.02 111 THR A C 1
ATOM 585 O O . THR A 1 82 ? 16.988 7.069 7.288 1.00 11.62 111 THR A O 1
ATOM 589 N N . PHE A 1 83 ? 18.601 5.829 8.268 1.00 8.72 112 PHE A N 1
ATOM 590 C CA . PHE A 1 83 ? 17.812 5.467 9.434 1.00 9.88 112 PHE A CA 1
ATOM 591 C C . PHE A 1 83 ? 18.114 6.498 10.495 1.00 9.19 112 PHE A C 1
ATOM 592 O O . PHE A 1 83 ? 19.284 6.893 10.647 1.00 10.11 112 PHE A O 1
ATOM 600 N N . ARG A 1 84 ? 17.097 7.001 11.201 1.00 9.27 113 ARG A N 1
ATOM 601 C CA . ARG A 1 84 ? 17.326 8.066 12.137 1.00 9.47 113 ARG A CA 1
ATOM 602 C C . ARG A 1 84 ? 16.547 7.842 13.435 1.00 8.85 113 ARG A C 1
ATOM 603 O O . ARG A 1 84 ? 15.346 7.520 13.403 1.00 9.22 113 ARG A O 1
ATOM 611 N N . TRP A 1 85 ? 17.260 8.036 14.533 1.00 9.11 114 TRP A N 1
ATOM 612 C CA . TRP A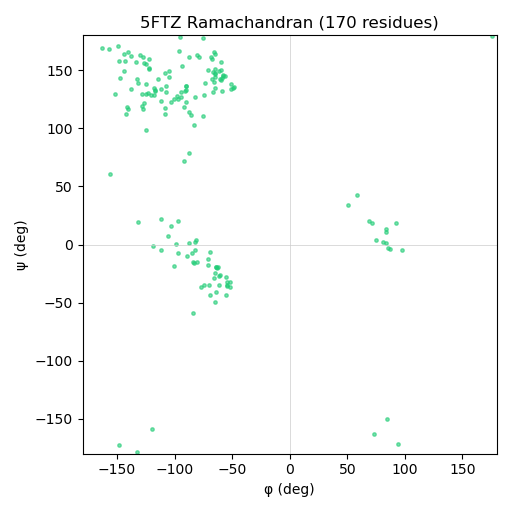 1 85 ? 16.739 8.010 15.890 1.00 9.95 114 TRP A CA 1
ATOM 613 C C . TRP A 1 85 ? 16.723 9.402 16.436 1.00 9.92 114 TRP A C 1
ATOM 614 O O . TRP A 1 85 ? 17.691 10.198 16.230 1.00 10.90 114 TRP A O 1
ATOM 625 N N . GLN A 1 86 ? 15.748 9.667 17.285 1.00 9.71 115 GLN A N 1
ATOM 626 C CA . GLN A 1 86 ? 15.709 10.883 18.114 1.00 11.40 115 GLN A CA 1
ATOM 627 C C . GLN A 1 86 ? 15.744 10.413 19.542 1.00 11.41 115 GLN A C 1
ATOM 628 O O . GLN A 1 86 ? 15.007 9.487 19.933 1.00 12.76 115 GLN A O 1
ATOM 634 N N . PHE A 1 87 ? 16.657 10.949 20.373 1.00 11.89 116 PHE A N 1
ATOM 635 C CA . PHE A 1 87 ? 16.769 10.515 21.736 1.00 12.77 116 PHE A CA 1
ATOM 636 C C . PHE A 1 87 ? 16.382 11.644 22.730 1.00 14.51 116 PHE A C 1
ATOM 637 O O . PHE A 1 87 ? 16.699 12.803 22.499 1.00 16.99 116 PHE A O 1
ATOM 645 N N . THR A 1 88 ? 15.725 11.273 23.797 1.00 13.97 117 THR A N 1
ATOM 646 C CA . THR A 1 88 ? 15.501 12.169 24.922 1.00 17.15 117 THR A CA 1
ATOM 647 C C . THR A 1 88 ? 16.490 11.882 26.046 1.00 18.90 117 THR A C 1
ATOM 648 O O . THR A 1 88 ? 16.634 12.737 26.929 1.00 20.41 117 THR A O 1
ATOM 652 N N . ALA A 1 89 ? 17.118 10.693 26.056 1.00 17.57 118 ALA A N 1
ATOM 653 C CA . ALA A 1 89 ? 18.217 10.371 26.977 1.00 19.42 118 ALA A CA 1
ATOM 654 C C . ALA A 1 89 ? 19.246 9.531 26.192 1.00 19.00 118 ALA A C 1
ATOM 655 O O . ALA A 1 89 ? 18.932 8.403 25.728 1.00 18.49 118 ALA A O 1
ATOM 657 N N . ARG A 1 90 ? 20.471 10.041 26.054 1.00 19.28 119 ARG A N 1
ATOM 658 C CA . ARG A 1 90 ? 21.510 9.460 25.156 1.00 18.14 119 ARG A CA 1
ATOM 659 C C . ARG A 1 90 ? 22.439 8.422 25.837 1.00 17.12 119 ARG A C 1
ATOM 660 O O . ARG A 1 90 ? 23.630 8.654 26.070 1.00 20.53 119 ARG A O 1
ATOM 668 N N . HIS A 1 91 ? 21.893 7.281 26.111 1.00 15.50 120 HIS A N 1
ATOM 669 C CA . HIS A 1 91 ? 22.608 6.308 26.935 1.00 14.87 120 HIS A CA 1
ATOM 670 C C . HIS A 1 91 ? 23.768 5.711 26.170 1.00 12.28 120 HIS A C 1
ATOM 671 O O . HIS A 1 91 ? 23.723 5.606 24.923 1.00 12.25 120 HIS A O 1
ATOM 678 N N . ALA A 1 92 ? 24.811 5.323 26.872 1.00 11.13 121 ALA A N 1
ATOM 679 C CA . ALA A 1 92 ? 25.862 4.465 26.335 1.00 10.31 121 ALA A CA 1
ATOM 680 C C . ALA A 1 92 ? 25.178 3.279 25.646 1.00 9.82 121 ALA A C 1
ATOM 681 O O . ALA A 1 92 ? 24.265 2.665 26.186 1.00 9.31 121 ALA A O 1
ATOM 683 N N . THR A 1 93 ? 25.662 2.934 24.448 1.00 9.10 122 THR A N 1
ATOM 684 C CA . THR A 1 93 ? 24.963 2.054 23.564 1.00 9.55 122 THR A CA 1
ATOM 685 C C . THR A 1 93 ? 25.847 0.879 23.169 1.00 10.28 122 THR A C 1
ATOM 686 O O . THR A 1 93 ? 27.018 1.074 22.769 1.00 11.21 122 THR A O 1
ATOM 690 N N . THR A 1 94 ? 25.251 -0.320 23.143 1.00 9.50 123 THR A N 1
ATOM 691 C CA . THR A 1 94 ? 25.877 -1.517 22.639 1.00 10.07 123 THR A CA 1
ATOM 692 C C . THR A 1 94 ? 25.715 -1.568 21.126 1.00 9.74 123 THR A C 1
ATOM 693 O O . THR A 1 94 ? 26.720 -1.593 20.420 1.00 10.30 123 THR A O 1
ATOM 697 N N . ASP A 1 95 ? 24.496 -1.557 20.592 1.00 9.41 124 ASP A N 1
ATOM 698 C CA . ASP A 1 95 ? 24.301 -1.617 19.146 1.00 10.52 124 ASP A CA 1
ATOM 699 C C . ASP A 1 95 ? 22.895 -1.183 18.740 1.00 9.23 124 ASP A C 1
ATOM 700 O O . ASP A 1 95 ? 22.010 -0.945 19.573 1.00 9.25 124 ASP A O 1
ATOM 705 N N . PHE A 1 96 ? 22.771 -1.015 17.439 1.00 8.67 125 PHE A N 1
ATOM 706 C CA . PHE A 1 96 ? 21.482 -0.839 16.740 1.00 9.16 125 PHE A CA 1
ATOM 707 C C . PHE A 1 96 ? 21.306 -1.975 15.772 1.00 10.30 125 PHE A C 1
ATOM 708 O O . PHE A 1 96 ? 22.270 -2.259 15.022 1.00 9.58 125 PHE A O 1
ATOM 716 N N . LYS A 1 97 ? 20.143 -2.583 15.728 1.00 9.36 126 LYS A N 1
ATOM 717 C CA . LYS A 1 97 ? 19.873 -3.669 14.772 1.00 9.81 126 LYS A CA 1
ATOM 718 C C . LYS A 1 97 ? 18.547 -3.393 14.121 1.00 9.16 126 LYS A C 1
ATOM 719 O O . LYS A 1 97 ? 17.604 -2.920 14.803 1.00 9.49 126 LYS A O 1
ATOM 725 N N . TYR A 1 98 ? 18.433 -3.692 12.850 1.00 7.44 127 TYR A N 1
ATOM 726 C CA . TYR A 1 98 ? 17.227 -3.441 12.088 1.00 7.55 127 TYR A CA 1
ATOM 727 C C . TYR A 1 98 ? 16.808 -4.714 11.378 1.00 7.48 127 TYR A C 1
ATOM 728 O O . TYR A 1 98 ? 17.638 -5.354 10.724 1.00 7.67 127 TYR A O 1
ATOM 737 N N . TYR A 1 99 ? 15.548 -5.101 11.528 1.00 6.94 128 TYR A N 1
ATOM 738 C CA . TYR A 1 99 ? 14.978 -6.361 11.045 1.00 7.36 128 TYR A CA 1
ATOM 739 C C . TYR A 1 99 ? 13.830 -6.021 10.125 1.00 7.06 128 TYR A C 1
ATOM 740 O O . TYR A 1 99 ? 13.199 -4.980 10.289 1.00 8.17 128 TYR A O 1
ATOM 749 N N . VAL A 1 100 ? 13.522 -6.871 9.147 1.00 7.20 129 VAL A N 1
ATOM 750 C CA . VAL A 1 100 ? 12.385 -6.702 8.304 1.00 7.42 129 VAL A CA 1
ATOM 751 C C . VAL A 1 100 ? 11.489 -7.975 8.344 1.00 7.56 129 VAL A C 1
ATOM 752 O O . VAL A 1 100 ? 12.007 -9.086 8.576 1.00 8.45 129 VAL A O 1
ATOM 756 N N . THR A 1 101 ? 10.234 -7.833 8.067 1.00 7.34 130 THR A N 1
ATOM 757 C CA . THR A 1 101 ? 9.333 -8.947 7.880 1.00 8.24 130 THR A CA 1
ATOM 758 C C . THR A 1 101 ? 9.676 -9.732 6.615 1.00 9.56 130 THR A C 1
ATOM 759 O O . THR A 1 101 ? 10.364 -9.265 5.715 1.00 10.55 130 THR A O 1
ATOM 763 N N . LYS A 1 102 ? 9.191 -10.985 6.605 1.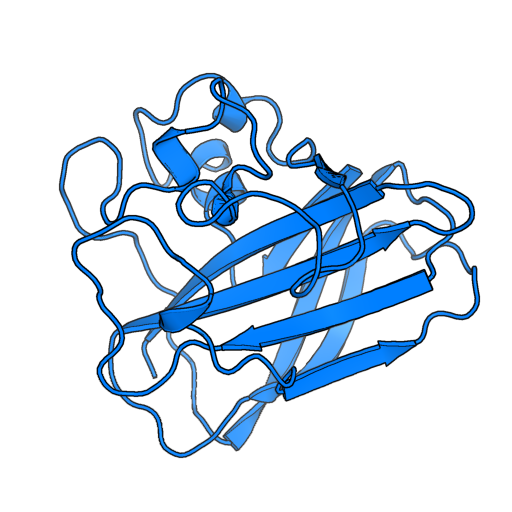00 10.14 131 LYS A N 1
ATOM 764 C CA . LYS A 1 102 ? 9.393 -11.898 5.474 1.00 11.72 131 LYS A CA 1
ATOM 765 C C . LYS A 1 102 ? 8.234 -11.841 4.521 1.00 10.79 131 LYS A C 1
ATOM 766 O O . LYS A 1 102 ? 7.119 -11.511 4.894 1.00 11.20 131 LYS A O 1
ATOM 772 N N . PRO A 1 103 ? 8.467 -12.161 3.240 1.00 11.58 132 PRO A N 1
ATOM 773 C CA . PRO A 1 103 ? 7.294 -12.348 2.365 1.00 11.78 132 PRO A CA 1
ATOM 774 C C . PRO A 1 103 ? 6.264 -13.293 2.932 1.00 12.44 132 PRO A C 1
ATOM 775 O O . PRO A 1 103 ? 6.613 -14.319 3.466 1.00 13.64 132 PRO A O 1
ATOM 779 N N . GLY A 1 104 ? 5.012 -12.911 2.871 1.00 12.60 133 GLY A N 1
ATOM 780 C CA . GLY A 1 104 ? 3.943 -13.776 3.360 1.00 11.44 133 GLY A CA 1
ATOM 781 C C . GLY A 1 104 ? 3.709 -13.689 4.847 1.00 11.89 133 GLY A C 1
ATOM 782 O O . GLY A 1 104 ? 2.931 -14.475 5.405 1.00 13.74 133 GLY A O 1
ATOM 783 N N . TRP A 1 105 ? 4.314 -12.703 5.526 1.00 10.27 134 TRP A N 1
ATOM 784 C CA . TRP A 1 105 ? 4.111 -12.526 6.964 1.00 10.27 134 TRP A CA 1
ATOM 785 C C . TRP A 1 105 ? 2.625 -12.288 7.288 1.00 10.23 134 TRP A C 1
ATOM 786 O O . TRP A 1 105 ? 1.878 -11.812 6.417 1.00 11.43 134 TRP A O 1
ATOM 797 N N . ASN A 1 106 ? 2.261 -12.597 8.542 1.00 10.57 135 ASN A N 1
ATOM 798 C CA . ASN A 1 106 ? 0.896 -12.513 8.951 1.00 11.67 135 ASN A CA 1
ATOM 799 C C . ASN A 1 106 ? 0.587 -11.050 9.341 1.00 11.03 135 ASN A C 1
ATOM 800 O O . ASN A 1 106 ? 0.913 -10.583 10.424 1.00 12.04 135 ASN A O 1
ATOM 805 N N . GLN A 1 107 ? -0.087 -10.357 8.445 1.00 10.68 136 GLN A N 1
ATOM 806 C CA . GLN A 1 107 ? -0.424 -8.955 8.618 1.00 10.93 136 GLN A CA 1
ATOM 807 C C . GLN A 1 107 ? -1.682 -8.758 9.472 1.00 11.39 136 GLN A C 1
ATOM 808 O O . GLN A 1 107 ? -2.065 -7.631 9.717 1.00 13.26 136 GLN A O 1
ATOM 814 N N . A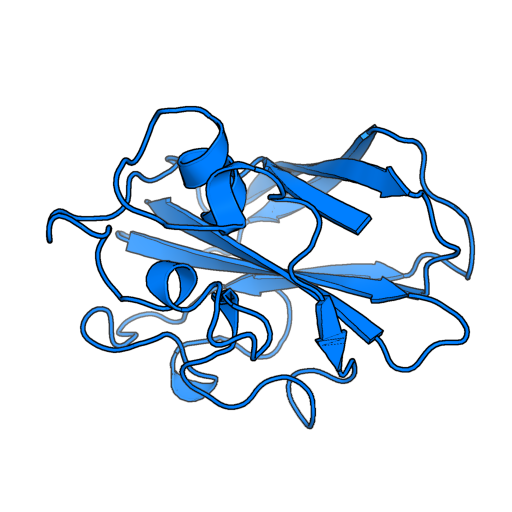SN A 1 108 ? -2.341 -9.839 9.859 1.00 12.01 137 ASN A N 1
ATOM 815 C CA . ASN A 1 108 ? -3.611 -9.778 10.561 1.00 13.35 137 ASN A CA 1
ATOM 816 C C . ASN A 1 108 ? -3.549 -10.101 12.030 1.00 13.96 137 ASN A C 1
ATOM 817 O O . ASN A 1 108 ? -4.579 -10.166 12.682 1.00 16.48 137 ASN A O 1
ATOM 822 N N . HIS A 1 109 ? -2.369 -10.270 12.602 1.00 12.78 138 HIS A N 1
ATOM 823 C CA . HIS A 1 109 ? -2.259 -10.507 14.055 1.00 12.16 138 HIS A CA 1
ATOM 824 C C . HIS A 1 109 ? -1.179 -9.578 14.590 1.00 11.39 138 HIS A C 1
ATOM 825 O O . HIS A 1 109 ? -0.554 -8.842 13.778 1.00 12.05 138 HIS A O 1
ATOM 832 N N . ASN A 1 110 ? -0.882 -9.632 15.869 1.00 9.67 139 ASN A N 1
ATOM 833 C CA . ASN A 1 110 ? 0.177 -8.777 16.418 1.00 9.70 139 ASN A CA 1
ATOM 834 C C . ASN A 1 110 ? 1.541 -9.325 15.984 1.00 10.40 139 ASN A C 1
ATOM 835 O O . ASN A 1 110 ? 1.779 -10.519 16.071 1.00 12.13 139 ASN A O 1
ATOM 840 N N . LEU A 1 111 ? 2.477 -8.460 15.603 1.00 9.83 140 LEU A N 1
ATOM 841 C CA . LEU A 1 111 ? 3.787 -8.872 15.102 1.00 11.70 140 LEU A CA 1
ATOM 842 C C . LEU A 1 111 ? 4.454 -9.868 16.041 1.00 11.17 140 LEU A C 1
ATOM 843 O O . LEU A 1 111 ? 4.528 -9.670 17.272 1.00 10.86 140 LEU A O 1
ATOM 848 N N . ALA A 1 112 ? 5.056 -10.884 15.432 1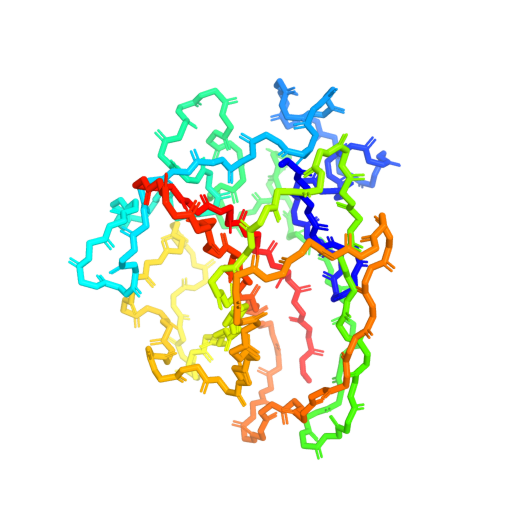.00 10.86 141 ALA A N 1
ATOM 849 C CA . ALA A 1 112 ? 5.755 -11.915 16.174 1.00 11.07 141 ALA A CA 1
ATOM 850 C C . ALA A 1 112 ? 7.045 -12.323 15.474 1.00 11.26 141 ALA A C 1
ATOM 851 O O . ALA A 1 112 ? 7.265 -11.961 14.285 1.00 11.15 141 ALA A O 1
ATOM 853 N N . ARG A 1 113 ? 7.922 -13.037 16.194 1.00 10.86 142 ARG A N 1
ATOM 854 C CA . ARG A 1 113 ? 9.169 -13.517 15.585 1.00 11.45 142 ARG A CA 1
ATOM 855 C C . ARG A 1 113 ? 8.973 -14.287 14.287 1.00 10.62 142 ARG A C 1
ATOM 856 O O . ARG A 1 113 ? 9.772 -14.175 13.378 1.00 11.32 142 ARG A O 1
ATOM 864 N N . SER A 1 114 ? 7.908 -15.069 14.195 1.00 10.81 143 SER A N 1
ATOM 865 C CA . SER A 1 114 ? 7.635 -15.861 12.982 1.00 12.70 143 SER A CA 1
ATOM 866 C C . SER A 1 114 ? 7.379 -14.993 11.749 1.00 11.30 143 SER A C 1
ATOM 867 O O . SER A 1 114 ? 7.509 -15.432 10.614 1.00 12.85 143 SER A O 1
ATOM 870 N N . ASP A 1 115 ? 7.027 -13.708 11.979 1.00 10.68 144 ASP A N 1
ATOM 871 C CA . ASP A 1 115 ? 6.835 -12.760 10.866 1.00 10.86 144 ASP A CA 1
ATOM 872 C C . ASP A 1 115 ? 8.109 -12.127 10.356 1.00 9.72 144 ASP A C 1
ATOM 873 O O . ASP A 1 115 ? 8.098 -11.571 9.273 1.00 10.03 144 ASP A O 1
ATOM 878 N N . LEU A 1 116 ? 9.169 -12.229 11.128 1.00 9.65 145 LEU A N 1
ATOM 879 C CA . LEU A 1 116 ? 10.388 -11.499 10.907 1.00 10.19 145 LEU A CA 1
ATOM 880 C C . LEU A 1 116 ? 11.486 -12.356 10.335 1.00 11.28 145 LEU A C 1
ATOM 881 O O . LEU A 1 116 ? 11.625 -13.552 10.699 1.00 13.10 145 LEU A O 1
ATOM 886 N N . ASN A 1 117 ? 12.305 -11.795 9.458 1.00 10.40 146 ASN A N 1
ATOM 887 C CA . ASN A 1 117 ? 13.589 -12.375 9.164 1.00 12.13 146 ASN A CA 1
ATOM 888 C C . ASN A 1 117 ? 14.480 -12.062 10.346 1.00 12.77 146 ASN A C 1
ATOM 889 O O . ASN A 1 117 ? 14.814 -10.875 10.598 1.00 12.20 146 ASN A O 1
ATOM 894 N N . LEU A 1 118 ? 14.863 -13.059 11.163 1.00 12.96 147 LEU A N 1
ATOM 895 C CA . LEU A 1 118 ? 15.525 -12.782 12.389 1.00 13.65 147 LEU A CA 1
ATOM 896 C C . LEU A 1 118 ? 17.048 -12.534 12.278 1.00 13.20 147 LEU A C 1
ATOM 897 O O . LEU A 1 118 ? 17.659 -12.189 13.308 1.00 15.07 147 LEU A O 1
ATOM 902 N N . THR A 1 119 ? 17.595 -12.553 11.066 1.00 13.09 148 THR A N 1
ATOM 903 C CA . THR A 1 119 ? 18.938 -11.993 10.826 1.00 14.66 148 THR A CA 1
ATOM 904 C C . THR A 1 119 ? 18.718 -10.516 10.420 1.00 12.58 148 THR A C 1
ATOM 905 O O . THR A 1 119 ? 18.174 -10.279 9.348 1.00 13.48 148 THR A O 1
ATOM 909 N N . PRO A 1 120 ? 19.244 -9.590 11.211 1.00 11.59 149 PRO A N 1
ATOM 910 C CA . PRO A 1 120 ? 19.046 -8.178 10.861 1.00 10.99 149 PRO A CA 1
ATOM 911 C C . PRO A 1 120 ? 19.638 -7.825 9.514 1.00 10.31 149 PRO A C 1
ATOM 912 O O . PRO A 1 120 ? 20.694 -8.359 9.107 1.00 12.42 149 PRO A O 1
ATOM 916 N N . PHE A 1 121 ? 18.980 -6.972 8.769 1.00 9.06 150 PHE A N 1
ATOM 917 C CA . PHE A 1 121 ? 19.521 -6.542 7.487 1.00 9.47 150 PHE A CA 1
ATOM 918 C C . PHE A 1 121 ? 20.587 -5.453 7.624 1.00 9.84 150 PHE A C 1
ATOM 919 O O . PHE A 1 121 ? 21.297 -5.167 6.658 1.00 10.86 150 PHE A O 1
ATOM 927 N N . PHE A 1 122 ? 20.665 -4.823 8.786 1.00 9.42 151 PHE A N 1
ATOM 928 C CA . PHE A 1 122 ? 21.609 -3.747 9.042 1.00 9.15 151 PHE A CA 1
ATOM 929 C C . PHE A 1 122 ? 21.891 -3.768 10.517 1.00 8.81 151 PHE A C 1
ATOM 930 O O . PHE A 1 122 ? 20.951 -3.791 11.329 1.00 9.70 151 PHE A O 1
ATOM 938 N N . THR A 1 123 ? 23.175 -3.769 10.878 1.00 9.46 152 THR A N 1
ATOM 939 C CA . THR A 1 123 ? 23.611 -3.754 12.282 1.00 10.29 152 THR A CA 1
ATOM 940 C C . THR A 1 123 ? 24.662 -2.697 12.449 1.00 10.47 152 THR A C 1
ATOM 941 O O . THR A 1 123 ? 25.562 -2.642 11.593 1.00 11.22 152 THR A O 1
ATOM 945 N N . VAL A 1 124 ? 24.603 -1.940 13.551 1.00 9.77 153 VAL A N 1
ATOM 946 C CA . VAL A 1 124 ? 25.653 -0.945 13.883 1.00 11.04 153 VAL A CA 1
ATOM 947 C C . VAL A 1 124 ? 26.183 -1.233 15.275 1.00 11.98 153 VAL A C 1
ATOM 948 O O . VAL A 1 124 ? 25.544 -0.856 16.270 1.00 10.63 153 VAL A O 1
ATOM 952 N N . PRO A 1 125 ? 27.342 -1.926 15.373 1.00 12.78 154 PRO A N 1
ATOM 953 C CA . PRO A 1 125 ? 27.985 -2.062 16.676 1.00 13.64 154 PRO A CA 1
ATOM 954 C C . PRO A 1 125 ? 28.403 -0.648 17.105 1.00 14.00 154 PRO A C 1
ATOM 955 O O . PRO A 1 125 ? 28.971 0.117 16.283 1.00 16.69 154 PRO A O 1
ATOM 959 N N . TYR A 1 126 ? 28.152 -0.262 18.374 1.00 11.77 155 TYR A N 1
ATOM 960 C CA . TYR A 1 126 ? 28.393 1.127 18.783 1.00 12.00 155 TYR A CA 1
ATOM 961 C C . TYR A 1 126 ? 29.436 1.291 19.891 1.00 13.06 155 TYR A C 1
ATOM 962 O O . TYR A 1 126 ? 29.760 2.408 20.270 1.00 14.40 155 TYR A O 1
ATOM 971 N N . GLY A 1 127 ? 29.995 0.214 20.387 1.00 12.60 156 GLY A N 1
ATOM 972 C CA . GLY A 1 127 ? 31.192 0.294 21.222 1.00 13.82 156 GLY A CA 1
ATOM 973 C C . GLY A 1 127 ? 30.993 0.917 22.577 1.00 14.18 156 GLY A C 1
ATOM 974 O O . GLY A 1 127 ? 31.987 1.385 23.164 1.00 15.94 156 GLY A O 1
ATOM 975 N N . GLY A 1 128 ? 29.771 0.984 23.119 1.00 12.52 157 GLY A N 1
ATOM 976 C CA . GLY A 1 128 ? 29.560 1.605 24.410 1.00 13.22 157 GLY A CA 1
ATOM 977 C C . GLY A 1 128 ? 29.476 3.113 24.404 1.00 13.52 157 GLY A C 1
ATOM 978 O O . GLY A 1 128 ? 29.395 3.726 25.454 1.00 14.35 157 GLY A O 1
ATOM 979 N N . LYS A 1 129 ? 29.557 3.716 23.222 1.00 13.02 158 LYS A N 1
ATOM 980 C CA . LYS A 1 129 ? 29.547 5.158 23.127 1.00 13.60 158 LYS A CA 1
ATOM 981 C C . LYS A 1 129 ? 28.127 5.733 23.266 1.00 12.42 158 LYS A C 1
ATOM 982 O O . LYS A 1 129 ? 27.132 5.042 23.090 1.00 11.59 158 LYS A O 1
ATOM 988 N N . GLN A 1 130 ? 28.059 7.011 23.577 1.00 13.69 159 GLN A N 1
ATOM 989 C CA . GLN A 1 130 ? 26.810 7.766 23.636 1.00 14.31 159 GLN A CA 1
ATOM 990 C C . GLN A 1 130 ? 26.472 8.387 22.308 1.00 14.14 159 GLN A C 1
ATOM 991 O O . GLN A 1 130 ? 27.267 9.177 21.788 1.00 15.26 159 GLN A O 1
ATOM 997 N N . PRO A 1 131 ? 25.302 8.077 21.749 1.00 13.33 160 PRO A N 1
ATOM 998 C CA . PRO A 1 131 ? 24.955 8.678 20.493 1.00 13.73 160 PRO A CA 1
ATOM 999 C C . PRO A 1 131 ? 24.711 10.179 20.636 1.00 13.63 160 PRO A C 1
ATOM 1000 O O . PRO A 1 131 ? 24.393 10.610 21.735 1.00 13.22 160 PRO A O 1
ATOM 1004 N N . PRO A 1 132 ? 24.764 10.903 19.510 1.00 14.00 161 PRO A N 1
ATOM 1005 C CA . PRO A 1 132 ? 24.229 12.299 19.506 1.00 15.18 161 PRO A CA 1
ATOM 1006 C C . PRO A 1 132 ? 22.714 12.274 19.745 1.00 15.49 161 PRO A C 1
ATOM 1007 O O . PRO A 1 132 ? 22.094 11.212 19.570 1.00 15.53 161 PRO A O 1
ATOM 1011 N N . ALA A 1 133 ? 22.090 13.402 20.104 1.00 15.88 162 ALA A N 1
ATOM 1012 C CA . ALA A 1 133 ? 20.643 13.447 20.308 1.00 15.45 162 ALA A CA 1
ATOM 1013 C C . ALA A 1 133 ? 19.824 13.103 19.089 1.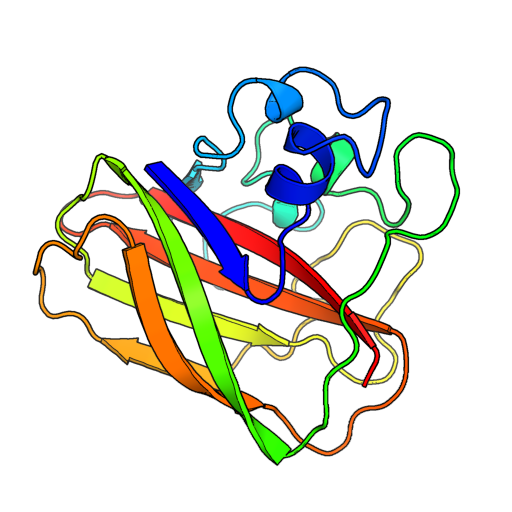00 15.44 162 ALA A C 1
ATOM 1014 O O . ALA A 1 133 ? 18.679 12.618 19.219 1.00 16.61 162 ALA A O 1
ATOM 1016 N N . THR A 1 134 ? 20.355 13.301 17.903 1.00 14.90 163 THR A N 1
ATOM 1017 C CA . THR A 1 134 ? 19.742 12.847 16.649 1.00 15.89 163 THR A CA 1
ATOM 1018 C C . THR A 1 134 ? 20.827 12.057 15.943 1.00 15.13 163 THR A C 1
ATOM 1019 O O . THR A 1 134 ? 21.868 12.637 15.613 1.00 18.40 163 THR A O 1
ATOM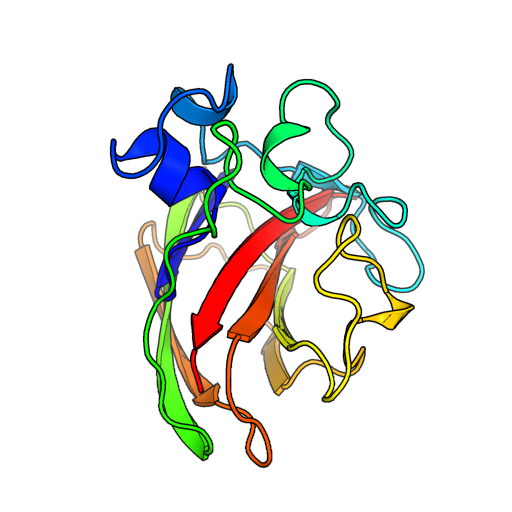 1023 N N . LEU A 1 135 ? 20.614 10.767 15.740 1.00 12.17 164 LEU A N 1
ATOM 1024 C CA . LEU A 1 135 ? 21.576 9.877 15.087 1.00 11.39 164 LEU A CA 1
ATOM 1025 C C . LEU A 1 135 ? 21.038 9.449 13.785 1.00 11.92 164 LEU A C 1
ATOM 1026 O O . LEU A 1 135 ? 19.960 8.790 13.740 1.00 11.90 164 LEU A O 1
ATOM 1031 N N . SER A 1 136 ? 21.786 9.689 12.710 1.00 11.77 165 SER A N 1
ATOM 1032 C CA . SER A 1 136 ? 21.430 9.291 11.368 1.00 12.52 165 SER A CA 1
ATOM 1033 C C . SER A 1 136 ? 22.536 8.385 10.868 1.00 12.75 165 SER A C 1
ATOM 1034 O O . SER A 1 136 ? 23.724 8.735 10.966 1.00 15.52 165 SER A O 1
ATOM 1037 N N . HIS A 1 137 ? 22.200 7.215 10.364 1.00 10.34 166 HIS A N 1
ATOM 1038 C CA . HIS A 1 137 ? 23.190 6.323 9.765 1.00 10.75 166 HIS A CA 1
ATOM 1039 C C . HIS A 1 137 ? 22.613 5.577 8.582 1.00 11.73 166 HIS A C 1
ATOM 1040 O O . HIS A 1 137 ? 21.413 5.290 8.533 1.00 11.25 166 HIS A O 1
ATOM 1047 N N . SER A 1 138 ? 23.479 5.277 7.627 1.00 11.12 167 SER A N 1
ATOM 1048 C CA . SER A 1 138 ? 23.059 4.715 6.340 1.00 11.13 167 SER A CA 1
ATOM 1049 C C . SER A 1 138 ? 23.135 3.218 6.342 1.00 10.90 167 SER A C 1
ATOM 1050 O O . SER A 1 138 ? 24.209 2.640 6.657 1.00 11.86 167 SER A O 1
ATOM 1053 N N . GLY A 1 139 ? 22.071 2.552 5.903 1.00 10.42 168 GLY A N 1
ATOM 1054 C CA . GLY A 1 139 ? 22.052 1.116 5.653 1.00 11.24 168 GLY A CA 1
ATOM 1055 C C . GLY A 1 139 ? 21.312 0.811 4.379 1.00 12.06 168 GLY A C 1
ATOM 1056 O O . GLY A 1 139 ? 20.529 1.607 3.868 1.00 12.47 168 GLY A O 1
ATOM 1057 N N . THR A 1 140 ? 21.547 -0.381 3.867 1.00 12.17 169 THR A N 1
ATOM 1058 C CA . THR A 1 140 ? 20.888 -0.754 2.621 1.00 12.03 169 THR A CA 1
ATOM 1059 C C . THR A 1 140 ? 19.612 -1.527 2.916 1.00 11.58 169 THR A C 1
ATOM 1060 O O . THR A 1 140 ? 19.624 -2.519 3.647 1.00 13.38 169 THR A O 1
ATOM 1064 N N . LEU A 1 141 ? 18.528 -1.053 2.333 1.00 11.62 170 LEU A N 1
ATOM 1065 C CA . LEU A 1 141 ? 17.232 -1.685 2.528 1.00 12.03 170 LEU A CA 1
ATOM 1066 C C . LEU A 1 141 ? 17.265 -3.081 1.926 1.00 14.08 170 LEU A C 1
ATOM 1067 O O . LEU A 1 141 ? 17.928 -3.295 0.869 1.00 13.68 170 LEU A O 1
ATOM 1072 N N . PRO A 1 142 ? 16.546 -4.018 2.529 1.00 12.86 171 PRO A N 1
ATOM 1073 C CA . PRO A 1 142 ? 16.457 -5.393 1.967 1.00 13.64 171 PRO A CA 1
ATOM 1074 C C . PRO A 1 142 ? 15.833 -5.382 0.584 1.00 12.15 171 PRO A C 1
ATOM 1075 O O . PRO A 1 142 ? 15.052 -4.510 0.240 1.00 11.98 171 PRO A O 1
ATOM 1079 N N . SER A 1 143 ? 16.259 -6.353 -0.234 1.00 12.53 172 SER A N 1
ATOM 1080 C CA . SER A 1 143 ? 15.653 -6.622 -1.532 1.00 12.50 172 SER A CA 1
ATOM 1081 C C . SER A 1 143 ? 14.617 -7.723 -1.478 1.00 11.74 172 SER A C 1
ATOM 1082 O O . SER A 1 143 ? 14.366 -8.319 -0.425 1.00 12.25 172 SER A O 1
ATOM 1085 N N . GLY A 1 144 ? 13.999 -8.004 -2.632 1.00 10.61 173 GLY A N 1
ATOM 1086 C CA . GLY A 1 144 ? 13.085 -9.116 -2.734 1.00 11.79 173 GLY A CA 1
ATOM 1087 C C . GLY A 1 144 ? 11.763 -8.983 -2.050 1.00 10.60 173 GLY A C 1
ATOM 1088 O O . GLY A 1 144 ? 11.073 -10.022 -1.829 1.00 12.04 173 GLY A O 1
ATOM 1089 N N . LEU A 1 145 ? 11.359 -7.760 -1.727 1.00 10.54 174 LEU A N 1
ATOM 1090 C CA . LEU A 1 145 ? 10.117 -7.518 -0.985 1.00 10.62 174 LEU A CA 1
ATOM 1091 C C . LEU A 1 145 ? 9.182 -6.599 -1.759 1.00 10.77 174 LEU A C 1
ATOM 1092 O O . LEU A 1 145 ? 9.625 -5.718 -2.508 1.00 12.14 174 LEU A O 1
ATOM 1097 N N . SER A 1 146 ? 7.886 -6.781 -1.524 1.00 11.12 175 SER A N 1
ATOM 1098 C CA . SER A 1 146 ? 6.894 -5.883 -2.065 1.00 12.85 175 SER A CA 1
ATOM 1099 C C . SER A 1 146 ? 5.757 -5.697 -1.046 1.00 11.20 175 SER A C 1
ATOM 1100 O O . SER A 1 146 ? 5.541 -6.522 -0.188 1.00 12.21 175 SER A O 1
ATOM 1103 N N . GLY A 1 147 ? 5.035 -4.587 -1.189 1.00 11.16 176 GLY A N 1
ATOM 1104 C CA . GLY A 1 147 ? 3.848 -4.349 -0.362 1.00 10.84 176 GLY A CA 1
ATOM 1105 C C . GLY A 1 147 ? 4.201 -3.990 1.056 1.00 10.51 176 GLY A C 1
ATOM 1106 O O . GLY A 1 147 ? 5.313 -3.586 1.333 1.00 10.06 176 GLY A O 1
ATOM 1107 N N . HIS A 1 148 ? 3.217 -4.100 1.929 1.00 9.74 177 HIS A N 1
ATOM 1108 C CA . HIS A 1 148 ? 3.352 -3.732 3.352 1.00 9.06 177 HIS A CA 1
ATOM 1109 C C . HIS A 1 148 ? 4.325 -4.666 4.051 1.00 8.32 177 HIS A C 1
ATOM 1110 O O . HIS A 1 148 ? 4.137 -5.860 4.026 1.00 8.87 177 HIS A O 1
ATOM 1117 N N . HIS A 1 149 ? 5.260 -4.058 4.793 1.00 7.70 178 HIS A N 1
ATOM 1118 C CA . HIS A 1 149 ? 6.252 -4.762 5.583 1.00 7.48 178 HIS A CA 1
ATOM 1119 C C . HIS A 1 149 ? 6.454 -3.919 6.850 1.00 7.59 178 HIS A C 1
ATOM 1120 O O . HIS A 1 149 ? 6.020 -2.735 6.887 1.00 7.48 178 HIS A O 1
ATOM 1127 N N . VAL A 1 150 ? 7.048 -4.517 7.850 1.00 7.38 179 VAL A N 1
ATOM 1128 C CA . VAL A 1 150 ? 7.448 -3.820 9.066 1.00 7.59 179 VAL A CA 1
ATOM 1129 C C . VAL A 1 150 ? 8.950 -3.887 9.212 1.00 7.50 179 VAL A C 1
ATOM 1130 O O . VAL A 1 150 ? 9.553 -4.963 9.020 1.00 8.29 179 VAL A O 1
ATOM 1134 N N . ILE A 1 151 ? 9.575 -2.769 9.502 1.00 7.29 180 ILE A N 1
ATOM 1135 C CA . ILE A 1 151 ? 10.948 -2.703 9.953 1.00 7.80 180 ILE A CA 1
ATOM 1136 C C . ILE A 1 151 ? 10.942 -2.533 11.437 1.00 8.20 180 ILE A C 1
ATOM 1137 O O . ILE A 1 151 ? 10.286 -1.592 11.960 1.00 9.40 180 ILE A O 1
ATOM 1142 N N . LEU A 1 152 ? 11.620 -3.401 12.135 1.00 7.66 181 LEU A N 1
ATOM 1143 C CA . LEU A 1 152 ? 11.827 -3.355 13.602 1.00 7.69 181 LEU A CA 1
ATOM 1144 C C . LEU A 1 152 ? 13.211 -2.870 13.879 1.00 7.95 181 LEU A C 1
ATOM 1145 O O . LEU A 1 152 ? 14.193 -3.498 13.437 1.00 8.47 181 LEU A O 1
ATOM 1150 N N . ALA A 1 153 ? 13.314 -1.776 14.634 1.00 7.14 182 ALA A N 1
ATOM 1151 C CA . ALA A 1 153 ? 14.571 -1.204 15.070 1.00 7.46 182 ALA A CA 1
ATOM 1152 C C . ALA A 1 153 ? 14.729 -1.475 16.528 1.00 8.29 182 ALA A C 1
ATOM 1153 O O . ALA A 1 153 ? 13.800 -1.268 17.302 1.00 8.93 182 ALA A O 1
ATOM 1155 N N . VAL A 1 154 ? 15.893 -1.978 16.893 1.00 8.21 183 VAL A N 1
ATOM 1156 C CA . VAL A 1 154 ? 16.203 -2.318 18.272 1.00 7.87 183 VAL A CA 1
ATOM 1157 C C . VAL A 1 154 ? 17.491 -1.632 18.696 1.00 7.81 183 VAL A C 1
ATOM 1158 O O . VAL A 1 154 ? 18.535 -1.811 18.064 1.00 8.14 183 VAL A O 1
ATOM 1162 N N . TRP A 1 155 ? 17.391 -0.826 19.751 1.00 7.58 184 TRP A N 1
ATOM 1163 C CA . TRP A 1 155 ? 18.520 -0.095 20.332 1.00 7.50 184 TRP A CA 1
ATOM 1164 C C . TRP A 1 155 ? 18.875 -0.721 21.676 1.00 7.86 184 TRP A C 1
ATOM 1165 O O . TRP A 1 155 ? 18.101 -0.640 22.594 1.00 8.48 184 TRP A O 1
ATOM 1176 N N . THR A 1 156 ? 20.045 -1.358 21.757 1.00 8.64 185 THR A N 1
ATOM 1177 C CA . THR A 1 156 ? 20.442 -2.032 22.986 1.00 9.01 185 THR A CA 1
ATOM 1178 C C . THR A 1 156 ? 21.369 -1.157 23.804 1.00 9.18 185 THR A C 1
ATOM 1179 O O . THR A 1 156 ? 22.366 -0.635 23.296 1.00 9.21 185 THR A O 1
ATOM 1183 N N . VAL A 1 157 ? 21.011 -0.969 25.075 1.00 9.03 186 VAL A N 1
ATOM 1184 C CA . VAL A 1 157 ? 21.728 -0.057 25.944 1.00 9.94 186 VAL A CA 1
ATOM 1185 C C . VAL A 1 157 ? 22.849 -0.772 26.702 1.00 10.57 186 VAL A C 1
ATOM 1186 O O . VAL A 1 157 ? 22.617 -1.807 27.323 1.00 11.97 186 VAL A O 1
ATOM 1190 N N . HIS A 1 158 ? 24.012 -0.178 26.679 1.00 9.58 187 HIS A N 1
ATOM 1191 C CA . HIS A 1 158 ? 25.199 -0.735 27.321 1.00 9.16 187 HIS A CA 1
ATOM 1192 C C . HIS A 1 158 ? 25.036 -0.784 28.876 1.00 9.60 187 HIS A C 1
ATOM 1193 O O . HIS A 1 158 ? 24.544 0.120 29.493 1.00 9.57 187 HIS A O 1
ATOM 1200 N N . ASP A 1 159 ? 25.520 -1.877 29.451 1.00 9.53 188 ASP A N 1
ATOM 1201 C CA . ASP A 1 159 ? 25.549 -2.052 30.910 1.00 10.32 188 ASP A CA 1
ATOM 1202 C C . ASP A 1 159 ? 24.160 -1.943 31.488 1.00 10.90 188 ASP A C 1
ATOM 1203 O O . ASP A 1 159 ? 23.926 -1.374 32.545 1.00 11.34 188 ASP A O 1
ATOM 1208 N N . THR A 1 160 ? 23.213 -2.570 30.784 1.00 11.00 189 THR A N 1
ATOM 1209 C CA . THR A 1 160 ? 21.833 -2.706 31.243 1.00 11.39 189 THR A CA 1
ATOM 1210 C C . THR A 1 160 ? 21.332 -3.996 30.665 1.00 11.59 189 THR A C 1
ATOM 1211 O O . THR A 1 160 ? 21.912 -4.633 29.751 1.00 12.61 189 THR A O 1
ATOM 1215 N N . GLY A 1 161 ? 20.144 -4.341 31.167 1.00 11.04 190 GLY A N 1
ATOM 1216 C CA . GLY A 1 161 ? 19.366 -5.433 30.585 1.00 12.21 190 GLY A CA 1
ATOM 1217 C C . GLY A 1 161 ? 18.289 -4.981 29.611 1.00 11.83 190 GLY A C 1
ATOM 1218 O O . GLY A 1 161 ? 17.411 -5.781 29.319 1.00 12.32 190 GLY A O 1
ATOM 1219 N N . ASN A 1 162 ? 18.394 -3.770 29.063 1.00 11.17 191 ASN A N 1
ATOM 1220 C CA . ASN A 1 162 ? 17.282 -3.162 28.331 1.00 12.09 191 ASN A CA 1
ATOM 1221 C C . ASN A 1 162 ? 17.620 -2.784 26.902 1.00 10.24 191 ASN A C 1
ATOM 1222 O O . ASN A 1 162 ? 18.779 -2.493 26.522 1.00 10.28 191 ASN A O 1
ATOM 1227 N N . ALA A 1 163 ? 16.543 -2.647 26.125 1.00 9.48 192 ALA A N 1
ATOM 1228 C CA . ALA A 1 163 ? 16.605 -2.207 24.733 1.00 8.63 192 ALA A CA 1
ATOM 1229 C C . ALA A 1 163 ? 15.325 -1.437 24.454 1.00 8.31 192 ALA A C 1
ATOM 1230 O O . ALA A 1 163 ? 14.298 -1.681 25.076 1.00 9.25 192 ALA A O 1
ATOM 1232 N N . PHE A 1 164 ? 15.402 -0.586 23.428 1.00 7.43 193 PHE A N 1
ATOM 1233 C CA . PHE A 1 164 ? 14.228 0.154 22.930 1.00 7.26 193 PHE A CA 1
ATOM 1234 C C . PHE A 1 164 ? 13.834 -0.423 21.622 1.00 8.03 193 PHE A C 1
ATOM 1235 O O . PHE A 1 164 ? 14.687 -0.738 20.803 1.00 8.50 193 PHE A O 1
ATOM 1243 N N . TYR A 1 165 ? 12.532 -0.595 21.467 1.00 7.10 194 TYR A N 1
ATOM 1244 C CA . TYR A 1 165 ? 11.931 -1.253 20.308 1.00 7.30 194 TYR A CA 1
ATOM 1245 C C . TYR A 1 165 ? 11.050 -0.310 19.529 1.00 7.42 194 TYR A C 1
ATOM 1246 O O . TYR A 1 165 ? 10.231 0.397 20.103 1.00 8.64 194 TYR A O 1
ATOM 1255 N N . ALA A 1 166 ? 11.215 -0.274 18.201 1.00 7.02 195 ALA A N 1
ATOM 1256 C CA . ALA A 1 166 ? 10.412 0.637 17.397 1.00 8.25 195 ALA A CA 1
ATOM 1257 C C . ALA A 1 166 ? 10.025 -0.032 16.062 1.00 8.14 195 ALA A C 1
ATOM 1258 O O . ALA A 1 166 ? 10.903 -0.326 15.243 1.00 8.70 195 ALA A O 1
ATOM 1260 N N . CYS A 1 167 ? 8.746 -0.305 15.924 1.00 8.05 196 CYS A N 1
ATOM 1261 C CA . CYS A 1 167 ? 8.211 -0.895 14.673 1.00 8.51 196 CYS A CA 1
ATOM 1262 C C . CYS A 1 167 ? 7.812 0.212 13.732 1.00 8.19 196 CYS A C 1
ATOM 1263 O O . CYS A 1 167 ? 7.040 1.103 14.153 1.00 8.53 196 CYS A O 1
ATOM 1266 N N . SER A 1 168 ? 8.203 0.138 12.458 1.00 7.53 197 SER A N 1
ATOM 1267 C CA . SER A 1 168 ? 7.820 1.085 11.458 1.00 8.07 197 SER A CA 1
ATOM 1268 C C . SER A 1 168 ? 7.145 0.366 10.323 1.00 8.84 197 SER A C 1
ATOM 1269 O O . SER A 1 168 ? 7.739 -0.535 9.703 1.00 8.90 197 SER A O 1
ATOM 1272 N N . ASP A 1 169 ? 5.980 0.850 9.920 1.00 8.34 198 ASP A N 1
ATOM 1273 C CA . ASP A 1 169 ? 5.291 0.332 8.723 1.00 8.55 198 ASP A CA 1
ATOM 1274 C C . ASP A 1 169 ? 5.832 0.954 7.464 1.00 8.87 198 ASP A C 1
ATOM 1275 O O . ASP A 1 169 ? 5.943 2.186 7.369 1.00 8.54 198 ASP A O 1
ATOM 1280 N N . VAL A 1 170 ? 6.219 0.114 6.533 1.00 8.29 199 VAL A N 1
ATOM 1281 C CA . VAL A 1 170 ? 6.763 0.555 5.227 1.00 8.95 199 VAL A CA 1
ATOM 1282 C C . VAL A 1 170 ? 6.056 -0.162 4.091 1.00 9.59 199 VAL A C 1
ATOM 1283 O O . VAL A 1 170 ? 5.364 -1.167 4.292 1.00 9.40 199 VAL A O 1
ATOM 1287 N N . THR A 1 171 ? 6.201 0.389 2.904 1.00 10.13 200 THR A N 1
ATOM 1288 C CA . THR A 1 171 ? 5.682 -0.206 1.677 1.00 11.69 200 THR A CA 1
ATOM 1289 C C . THR A 1 171 ? 6.817 -0.269 0.666 1.00 12.16 200 THR A C 1
ATOM 1290 O O . THR A 1 171 ? 7.379 0.786 0.335 1.00 13.39 200 THR A O 1
ATOM 1294 N N . PHE A 1 172 ? 7.134 -1.504 0.247 1.00 12.34 201 PHE A N 1
ATOM 1295 C CA . PHE A 1 172 ? 8.244 -1.765 -0.644 1.00 15.89 201 PHE A CA 1
ATOM 1296 C C . PHE A 1 172 ? 7.764 -1.661 -2.048 1.00 21.38 201 PHE A C 1
ATOM 1297 O O . PHE A 1 172 ? 6.706 -2.174 -2.405 1.00 35.11 201 PHE A O 1
#

CATH classification: 2.70.50.50